Protein AF-A0A954LLF7-F1 (afdb_monomer)

Structure (mmCIF, N/CA/C/O backbone):
data_AF-A0A95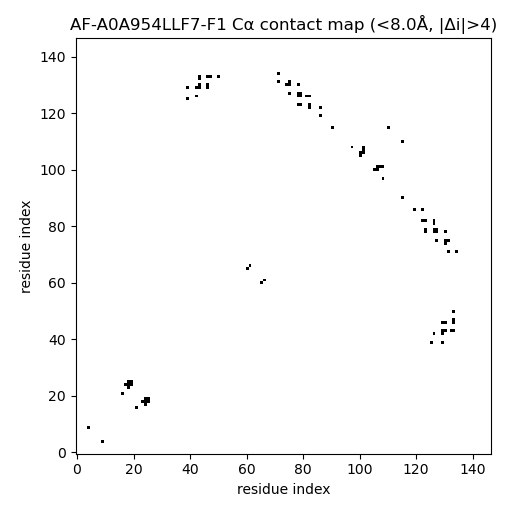4LLF7-F1
#
_entry.id   AF-A0A954LLF7-F1
#
loop_
_atom_site.group_PDB
_atom_site.id
_atom_site.type_symbol
_atom_site.label_atom_id
_atom_site.label_alt_id
_atom_site.label_comp_id
_atom_site.label_asym_id
_atom_site.label_entity_id
_atom_site.label_seq_id
_atom_site.pdbx_PDB_ins_code
_atom_site.Cartn_x
_atom_site.Cartn_y
_atom_site.Cartn_z
_atom_site.occupancy
_atom_site.B_iso_or_equiv
_atom_site.auth_seq_id
_atom_site.auth_comp_id
_atom_site.auth_asym_id
_atom_site.auth_atom_id
_atom_site.pdbx_PDB_model_num
ATOM 1 N N . ASP A 1 1 ? 19.864 -29.776 -35.757 1.00 37.03 1 ASP A N 1
ATOM 2 C CA . ASP A 1 1 ? 18.468 -29.423 -36.042 1.00 37.03 1 ASP A CA 1
ATOM 3 C C . ASP A 1 1 ? 18.382 -27.905 -36.038 1.00 37.03 1 ASP A C 1
ATOM 5 O O . ASP A 1 1 ? 18.771 -27.302 -35.044 1.00 37.03 1 ASP A O 1
ATOM 9 N N . PHE A 1 2 ? 18.082 -27.277 -37.175 1.00 41.16 2 PHE A N 1
ATOM 10 C CA . PHE A 1 2 ? 18.131 -25.815 -37.307 1.00 41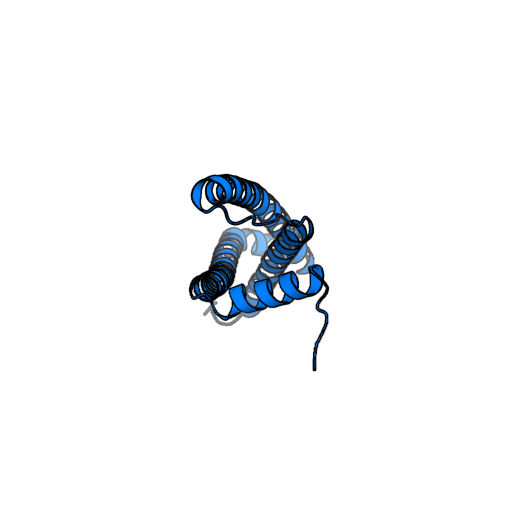.16 2 PHE A CA 1
ATOM 11 C C . PHE A 1 2 ? 16.769 -25.238 -36.922 1.00 41.16 2 PHE A C 1
ATOM 13 O O . PHE A 1 2 ? 15.892 -25.081 -37.767 1.00 41.16 2 PHE A O 1
ATOM 20 N N . GLN A 1 3 ? 16.585 -24.948 -35.633 1.00 54.28 3 GLN A N 1
ATOM 21 C CA . GLN A 1 3 ? 15.435 -24.181 -35.167 1.00 54.28 3 GLN A CA 1
ATOM 22 C C . GLN A 1 3 ? 15.576 -22.742 -35.668 1.00 54.28 3 GLN A C 1
ATOM 24 O O . GLN A 1 3 ? 16.441 -21.986 -35.228 1.00 54.28 3 GLN A O 1
ATOM 29 N N . VAL A 1 4 ? 14.742 -22.381 -36.640 1.00 50.19 4 VAL A N 1
ATOM 30 C CA . VAL A 1 4 ? 14.558 -21.001 -37.085 1.00 50.19 4 VAL A CA 1
ATOM 31 C C . VAL A 1 4 ? 13.786 -20.287 -35.982 1.00 50.19 4 VAL A C 1
ATOM 33 O O . VAL A 1 4 ? 12.562 -20.356 -35.929 1.00 50.19 4 VAL A O 1
ATOM 36 N N . TYR A 1 5 ? 14.508 -19.648 -35.066 1.00 54.06 5 TYR A N 1
ATOM 37 C CA . TYR A 1 5 ? 13.888 -18.779 -34.078 1.00 54.06 5 TYR A CA 1
ATOM 38 C C . TYR A 1 5 ? 13.422 -17.490 -34.765 1.00 54.06 5 TYR A C 1
ATOM 40 O O . TYR A 1 5 ? 14.201 -16.813 -35.442 1.00 54.06 5 TYR A O 1
ATOM 48 N N . SER A 1 6 ? 12.147 -17.140 -34.589 1.00 59.06 6 SER A N 1
ATOM 49 C CA . SER A 1 6 ? 11.657 -15.804 -34.923 1.00 59.06 6 SER A CA 1
ATOM 50 C C . SER A 1 6 ? 12.315 -14.790 -33.979 1.00 59.06 6 SER A C 1
ATOM 52 O O . SER A 1 6 ? 12.589 -15.108 -32.821 1.00 59.06 6 SER A O 1
ATOM 54 N N . ARG A 1 7 ? 12.590 -13.561 -34.443 1.00 55.59 7 ARG A N 1
ATOM 55 C CA . ARG A 1 7 ? 13.274 -12.535 -33.621 1.00 55.59 7 ARG A CA 1
ATOM 56 C C . ARG A 1 7 ? 12.557 -12.256 -32.296 1.00 55.59 7 ARG A C 1
ATOM 58 O O . ARG A 1 7 ? 13.203 -11.865 -31.333 1.00 55.59 7 ARG A O 1
ATOM 65 N N . GLU A 1 8 ? 11.249 -12.476 -32.254 1.00 56.09 8 GLU A N 1
ATOM 66 C CA . GLU A 1 8 ? 10.414 -12.283 -31.068 1.00 56.09 8 GLU A CA 1
ATOM 67 C C . GLU A 1 8 ? 10.638 -13.371 -30.003 1.00 56.09 8 GLU A C 1
ATOM 69 O O . GLU A 1 8 ? 10.679 -13.056 -28.814 1.00 56.09 8 GLU A O 1
ATOM 74 N N . ASP A 1 9 ? 10.890 -14.619 -30.414 1.00 54.69 9 ASP A N 1
ATOM 75 C CA . ASP A 1 9 ? 11.149 -15.737 -29.498 1.00 54.69 9 ASP A CA 1
ATOM 76 C C . ASP A 1 9 ? 12.553 -15.658 -28.879 1.00 54.69 9 ASP A C 1
ATOM 78 O O . ASP A 1 9 ? 12.726 -15.965 -27.701 1.00 54.69 9 ASP A O 1
ATOM 82 N N . LEU A 1 10 ? 13.550 -15.163 -29.630 1.00 56.22 10 LEU A N 1
ATOM 83 C CA . LEU A 1 10 ? 14.905 -14.938 -29.099 1.00 56.22 10 LEU A CA 1
ATOM 84 C C . LEU A 1 10 ? 14.932 -13.858 -28.019 1.00 56.22 10 LEU A C 1
ATOM 86 O O . LEU A 1 10 ? 15.594 -14.030 -27.001 1.00 56.22 10 LEU A O 1
ATOM 90 N N . VAL A 1 11 ? 14.187 -12.765 -28.208 1.00 59.19 11 VAL A N 1
ATOM 91 C CA . VAL A 1 11 ? 14.107 -11.686 -27.213 1.00 59.19 11 VAL A CA 1
ATOM 92 C C . VAL A 1 11 ? 13.400 -12.174 -25.947 1.00 59.19 11 VAL A C 1
ATOM 94 O O . VAL A 1 11 ? 13.804 -11.813 -24.841 1.00 59.19 11 VAL A O 1
ATOM 97 N N . ALA A 1 12 ? 12.374 -13.020 -26.074 1.00 57.81 12 ALA A N 1
ATOM 98 C CA . ALA A 1 12 ? 11.666 -13.585 -24.928 1.00 57.81 12 ALA A CA 1
ATOM 99 C C . ALA A 1 12 ? 12.551 -14.537 -24.103 1.00 57.81 12 ALA A C 1
ATOM 101 O O . ALA A 1 12 ? 12.567 -14.434 -22.871 1.00 57.81 12 ALA A O 1
ATOM 102 N N . ASP A 1 13 ? 13.315 -15.411 -24.763 1.00 58.03 13 ASP A N 1
ATOM 103 C CA . ASP A 1 13 ? 14.236 -16.329 -24.085 1.00 58.03 13 ASP A CA 1
ATOM 104 C C . ASP A 1 13 ? 15.469 -15.612 -23.523 1.00 58.03 13 ASP A C 1
ATOM 106 O O . ASP A 1 13 ? 15.859 -15.891 -22.388 1.00 58.03 13 ASP A O 1
ATOM 110 N N . GLU A 1 14 ? 16.024 -14.615 -24.224 1.00 54.16 14 GLU A N 1
ATOM 111 C CA . GLU A 1 14 ? 17.086 -13.767 -23.674 1.00 54.16 14 GLU A CA 1
ATOM 112 C C . GLU A 1 14 ? 16.592 -13.002 -22.450 1.00 54.16 14 GLU A C 1
ATOM 114 O O . GLU A 1 14 ? 17.242 -13.045 -21.417 1.00 54.16 14 GLU A O 1
ATOM 119 N N . THR A 1 15 ? 15.416 -12.373 -22.478 1.00 57.09 15 THR A N 1
ATOM 120 C CA . THR A 1 15 ? 14.915 -11.630 -21.305 1.00 57.09 15 THR A CA 1
ATOM 121 C C . THR A 1 15 ? 14.736 -12.552 -20.090 1.00 57.09 15 THR A C 1
ATOM 123 O O . THR A 1 15 ? 15.041 -12.174 -18.956 1.00 57.09 15 THR A O 1
ATOM 126 N N . LYS A 1 16 ? 14.290 -13.794 -20.314 1.00 55.16 16 LYS A N 1
ATOM 127 C CA . LYS A 1 16 ? 14.101 -14.803 -19.262 1.00 55.16 16 LYS A CA 1
ATOM 128 C C . LYS A 1 16 ? 15.430 -15.350 -18.733 1.00 55.16 16 LYS A C 1
ATOM 130 O O . LYS A 1 16 ? 15.532 -15.603 -17.533 1.00 55.16 16 LYS A O 1
ATOM 135 N N . LEU A 1 17 ? 16.442 -15.484 -19.590 1.00 52.66 17 LEU A N 1
ATOM 136 C CA . LEU A 1 17 ? 17.819 -15.810 -19.210 1.00 52.66 17 LEU A CA 1
ATOM 137 C C . LEU A 1 17 ? 18.490 -14.642 -18.483 1.00 52.66 17 LEU A C 1
ATOM 139 O O . LEU A 1 17 ? 19.066 -14.854 -17.430 1.00 52.66 17 LEU A O 1
ATOM 143 N N . TRP A 1 18 ? 18.335 -13.399 -18.935 1.00 52.78 18 TRP A N 1
ATOM 144 C CA . TRP A 1 18 ? 18.899 -12.216 -18.282 1.00 52.78 18 TRP A CA 1
ATOM 145 C C . TRP A 1 18 ? 18.335 -12.019 -16.869 1.00 52.78 18 TRP A C 1
ATOM 147 O O . TRP A 1 18 ? 19.105 -11.782 -15.941 1.00 52.78 18 TRP A O 1
ATOM 157 N N . VAL A 1 19 ? 17.027 -12.210 -16.658 1.00 54.78 19 VAL A N 1
ATOM 158 C CA . VAL A 1 19 ? 16.399 -12.165 -15.319 1.00 54.78 19 VAL A CA 1
ATOM 159 C C . VAL A 1 19 ? 16.868 -13.311 -14.410 1.00 54.78 19 VAL A C 1
ATOM 161 O O . VAL A 1 19 ? 16.885 -13.153 -13.189 1.00 54.78 19 VAL A O 1
ATOM 164 N N . ARG A 1 20 ? 17.249 -14.460 -14.982 1.00 50.53 20 ARG A N 1
ATOM 165 C CA . ARG A 1 20 ? 17.590 -15.683 -14.238 1.00 50.53 20 ARG A CA 1
ATOM 166 C C . ARG A 1 20 ? 19.097 -15.907 -14.055 1.00 50.53 20 ARG A C 1
ATOM 168 O O . ARG A 1 20 ? 19.475 -16.588 -13.108 1.00 50.53 20 ARG A O 1
ATOM 175 N N . GLU A 1 21 ? 19.938 -15.332 -14.913 1.00 49.19 21 GLU A N 1
ATOM 176 C CA . GLU A 1 21 ? 21.391 -15.552 -14.956 1.00 49.19 21 GLU A CA 1
ATOM 177 C C . GLU A 1 21 ? 22.226 -14.301 -14.634 1.00 49.19 21 GLU A C 1
ATOM 179 O O . GLU A 1 21 ? 23.392 -14.450 -14.267 1.00 49.19 21 GLU A O 1
ATOM 184 N N . THR A 1 22 ? 21.672 -13.076 -14.665 1.00 57.75 22 THR A N 1
ATOM 185 C CA . THR A 1 22 ? 22.411 -11.903 -14.156 1.00 57.75 22 THR A CA 1
ATOM 186 C C . THR A 1 22 ? 22.180 -11.690 -12.648 1.00 57.75 22 THR A C 1
ATOM 188 O O . THR A 1 22 ? 21.032 -11.624 -12.199 1.00 57.75 22 THR A O 1
ATOM 191 N N . PRO A 1 23 ? 23.244 -11.505 -11.834 1.00 60.84 23 PRO A N 1
ATOM 192 C CA . PRO A 1 23 ? 23.144 -11.242 -10.389 1.00 60.84 23 PRO A CA 1
ATOM 193 C C . PRO A 1 23 ? 22.229 -10.062 -10.017 1.00 60.84 23 PRO A C 1
ATOM 195 O O . PRO A 1 23 ? 21.643 -10.035 -8.936 1.00 60.84 23 PRO A O 1
ATOM 198 N N . ILE A 1 24 ? 22.077 -9.101 -10.932 1.00 67.00 24 ILE A N 1
ATOM 199 C CA . ILE A 1 24 ? 21.239 -7.908 -10.771 1.00 67.00 24 ILE A CA 1
ATOM 200 C C . ILE A 1 24 ? 19.750 -8.270 -10.648 1.00 67.00 24 ILE A C 1
ATOM 202 O O . ILE A 1 24 ? 19.058 -7.696 -9.806 1.00 67.00 24 ILE A O 1
ATOM 206 N N . GLY A 1 25 ? 19.259 -9.252 -11.415 1.00 66.56 25 GLY A N 1
ATOM 207 C CA . GLY A 1 25 ? 17.854 -9.675 -11.375 1.00 66.56 25 GLY A CA 1
ATOM 208 C C . GLY A 1 25 ? 17.451 -10.277 -10.026 1.00 66.56 25 GLY A C 1
ATOM 209 O O . GLY A 1 25 ? 16.406 -9.930 -9.473 1.00 66.56 25 GLY A O 1
ATOM 210 N N . ILE A 1 26 ? 18.315 -11.114 -9.446 1.00 74.25 26 ILE A N 1
ATOM 211 C CA . ILE A 1 26 ? 18.075 -11.773 -8.152 1.00 74.25 26 ILE A CA 1
ATOM 212 C C . ILE A 1 26 ? 18.074 -10.753 -7.003 1.00 74.25 26 ILE A C 1
ATOM 214 O O . ILE A 1 26 ? 17.207 -10.801 -6.125 1.00 74.25 26 ILE A O 1
ATOM 218 N N . ILE A 1 27 ? 19.009 -9.796 -7.008 1.00 81.50 27 ILE A N 1
ATOM 219 C CA . ILE A 1 27 ? 19.072 -8.736 -5.987 1.00 81.50 27 ILE A CA 1
ATOM 220 C C . ILE A 1 27 ? 17.820 -7.855 -6.059 1.00 81.50 27 ILE A C 1
ATOM 222 O O . ILE A 1 27 ? 17.216 -7.558 -5.030 1.00 81.50 27 ILE A O 1
ATOM 226 N N . PHE A 1 28 ? 17.377 -7.489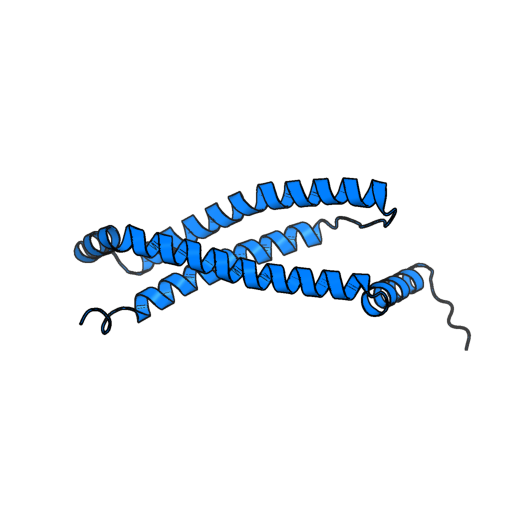 -7.263 1.00 76.62 28 PHE A N 1
ATOM 227 C CA . PHE A 1 28 ? 16.172 -6.680 -7.426 1.00 76.62 28 PHE A CA 1
ATOM 228 C C . PHE A 1 28 ? 14.911 -7.429 -6.968 1.00 76.62 28 PHE A C 1
ATOM 230 O O . PHE A 1 28 ? 14.126 -6.891 -6.190 1.00 76.62 28 PHE A O 1
ATOM 237 N N . GLN A 1 29 ? 14.736 -8.694 -7.369 1.00 77.50 29 GLN A N 1
ATOM 238 C CA . GLN A 1 29 ? 13.583 -9.504 -6.954 1.00 77.50 29 GLN A CA 1
ATOM 239 C C . GLN A 1 29 ? 13.539 -9.744 -5.439 1.00 77.50 29 GLN A C 1
ATOM 241 O O . GLN A 1 29 ? 12.481 -9.613 -4.824 1.00 77.50 29 GLN A O 1
ATOM 246 N N . SER A 1 30 ? 14.679 -10.057 -4.820 1.00 84.44 30 SER A N 1
ATOM 247 C CA . SER A 1 30 ? 14.760 -10.224 -3.363 1.00 84.44 30 SER A CA 1
ATOM 248 C C . SER A 1 30 ? 14.531 -8.907 -2.612 1.00 84.44 30 SER A C 1
ATOM 250 O O . SER A 1 30 ? 13.847 -8.904 -1.589 1.00 84.44 30 SER A O 1
ATOM 252 N N . GLY A 1 31 ? 15.006 -7.777 -3.148 1.00 87.50 31 GLY A N 1
ATOM 253 C CA . GLY A 1 31 ? 14.722 -6.440 -2.625 1.00 87.50 31 GLY A CA 1
ATOM 254 C C . GLY A 1 31 ? 13.233 -6.088 -2.671 1.00 87.50 31 GLY A C 1
ATOM 255 O O . GLY A 1 31 ? 12.685 -5.617 -1.676 1.00 87.50 31 GLY A O 1
ATOM 256 N N . VAL A 1 32 ? 12.550 -6.381 -3.783 1.00 83.06 32 VAL A N 1
ATOM 257 C CA . VAL A 1 32 ? 11.092 -6.196 -3.911 1.00 83.06 32 VAL A CA 1
ATOM 258 C C . VAL A 1 32 ? 10.335 -7.066 -2.906 1.00 83.06 32 VAL A C 1
ATOM 260 O O . VAL A 1 32 ? 9.399 -6.587 -2.263 1.00 83.06 32 VAL A O 1
ATOM 263 N N . LEU A 1 33 ? 10.751 -8.323 -2.721 1.00 86.12 33 LEU A N 1
ATOM 264 C CA . LEU A 1 33 ? 10.149 -9.222 -1.735 1.00 86.12 33 LEU A CA 1
ATOM 265 C C . LEU A 1 33 ? 10.305 -8.674 -0.309 1.00 86.12 33 LEU A C 1
ATOM 267 O O . LEU A 1 33 ? 9.328 -8.607 0.436 1.00 86.12 33 LEU A O 1
ATOM 271 N N . LEU A 1 34 ? 11.514 -8.239 0.056 1.00 89.69 34 LEU A N 1
ATOM 272 C CA . LEU A 1 34 ? 11.793 -7.644 1.362 1.00 89.69 34 LEU A CA 1
ATOM 273 C C . LEU A 1 34 ? 10.954 -6.377 1.584 1.00 89.69 34 LEU A C 1
ATOM 275 O O . LEU A 1 34 ? 10.329 -6.233 2.633 1.00 89.69 34 LEU A O 1
ATOM 279 N N . ALA A 1 35 ? 10.885 -5.493 0.585 1.00 86.38 35 ALA A N 1
ATOM 280 C CA . ALA A 1 35 ? 10.074 -4.281 0.639 1.00 86.38 35 ALA A CA 1
ATOM 281 C C . ALA A 1 35 ? 8.579 -4.592 0.824 1.00 86.38 35 ALA A C 1
ATOM 283 O O . ALA A 1 35 ? 7.915 -3.918 1.610 1.00 86.38 35 ALA A O 1
ATOM 284 N N . CYS A 1 36 ? 8.058 -5.641 0.176 1.00 84.44 36 CYS A N 1
ATOM 285 C CA . CYS A 1 36 ? 6.678 -6.088 0.382 1.00 84.44 36 CYS A CA 1
ATOM 286 C C . CYS A 1 36 ? 6.432 -6.549 1.824 1.00 84.44 36 CYS A C 1
ATOM 288 O O . CYS A 1 36 ? 5.449 -6.140 2.439 1.00 84.44 36 CYS A O 1
ATOM 290 N N . VAL A 1 37 ? 7.323 -7.374 2.384 1.00 86.00 37 VAL A N 1
ATOM 291 C CA . VAL A 1 37 ? 7.180 -7.890 3.757 1.00 86.00 37 VAL A CA 1
ATOM 292 C C . VAL A 1 37 ? 7.271 -6.760 4.780 1.00 86.00 37 VAL A C 1
ATOM 294 O O . VAL A 1 37 ? 6.412 -6.644 5.653 1.00 86.00 37 VAL A O 1
ATOM 297 N N . VAL A 1 38 ? 8.280 -5.896 4.664 1.00 88.56 38 VAL A N 1
ATOM 298 C CA . VAL A 1 38 ? 8.466 -4.760 5.577 1.00 88.56 38 VAL A CA 1
ATOM 299 C C . VAL A 1 38 ? 7.305 -3.772 5.454 1.00 88.56 38 VAL A C 1
ATOM 301 O O . VAL A 1 38 ? 6.782 -3.320 6.471 1.00 88.56 38 VAL A O 1
ATOM 304 N N . GLY A 1 39 ? 6.844 -3.489 4.233 1.00 84.56 39 GLY A N 1
ATOM 305 C CA . GLY A 1 39 ? 5.678 -2.642 3.990 1.00 84.56 39 GLY A CA 1
ATOM 306 C C . GLY A 1 39 ? 4.415 -3.182 4.660 1.00 84.56 39 GLY A C 1
ATOM 307 O O . GLY A 1 39 ? 3.719 -2.432 5.342 1.00 84.56 39 GLY A O 1
ATOM 308 N N . LEU A 1 40 ? 4.160 -4.490 4.552 1.00 80.06 40 LEU A N 1
ATOM 309 C CA . LEU A 1 40 ? 3.038 -5.144 5.230 1.00 80.06 40 LEU A CA 1
ATOM 310 C C . LEU A 1 40 ? 3.105 -4.961 6.754 1.00 80.06 40 LEU A C 1
ATOM 312 O O . LEU A 1 40 ? 2.101 -4.619 7.377 1.00 80.06 40 LEU A O 1
ATOM 316 N N . VAL A 1 41 ? 4.286 -5.146 7.352 1.00 83.19 41 VAL A N 1
ATOM 317 C CA . VAL A 1 41 ? 4.492 -4.977 8.800 1.00 83.19 41 VAL A CA 1
ATOM 318 C C . VAL A 1 41 ? 4.259 -3.528 9.235 1.00 83.19 41 VAL A C 1
ATOM 320 O O . VAL A 1 41 ? 3.603 -3.304 10.251 1.00 83.19 41 VAL A O 1
ATOM 323 N N . ILE A 1 42 ? 4.743 -2.542 8.474 1.00 85.12 42 ILE A N 1
ATOM 324 C CA . ILE A 1 42 ? 4.560 -1.117 8.795 1.00 85.12 42 ILE A CA 1
ATOM 325 C C . ILE A 1 42 ? 3.081 -0.732 8.729 1.00 85.12 42 ILE A C 1
ATOM 327 O O . ILE A 1 42 ? 2.572 -0.122 9.667 1.00 85.12 42 ILE A O 1
ATOM 331 N N . VAL A 1 43 ? 2.368 -1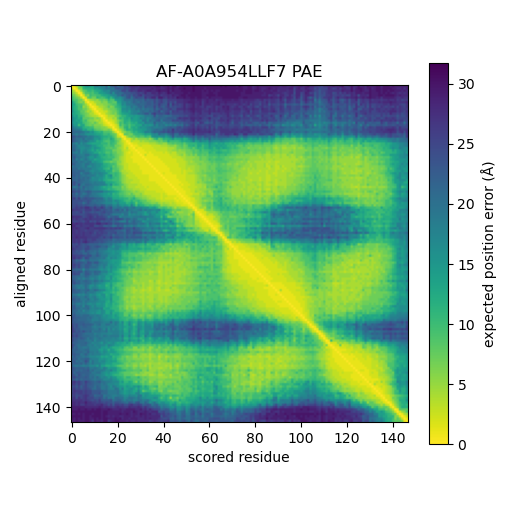.113 7.664 1.00 80.12 43 VAL A N 1
ATOM 332 C CA . VAL A 1 43 ? 0.930 -0.814 7.527 1.00 80.12 43 VAL A CA 1
ATOM 333 C C . VAL A 1 43 ? 0.140 -1.440 8.676 1.00 80.12 43 VAL A C 1
ATOM 335 O O . VAL A 1 43 ? -0.748 -0.803 9.242 1.00 80.12 43 VAL A O 1
ATOM 338 N N . TYR A 1 44 ? 0.500 -2.662 9.065 1.00 78.94 44 TYR A N 1
ATOM 339 C CA . TYR A 1 44 ? -0.092 -3.334 10.213 1.00 78.94 44 TYR A CA 1
ATOM 340 C C . TYR A 1 44 ? 0.158 -2.593 11.528 1.00 78.94 44 TYR A C 1
ATOM 342 O O . TYR A 1 44 ? -0.776 -2.402 12.306 1.00 78.94 44 TYR A O 1
ATOM 350 N N . GLN A 1 45 ? 1.386 -2.138 11.774 1.00 79.44 45 GLN A N 1
ATOM 351 C CA . GLN A 1 45 ? 1.720 -1.381 12.980 1.00 79.44 45 GLN A CA 1
ATOM 352 C C . GLN A 1 45 ? 0.987 -0.041 13.042 1.00 79.44 45 GLN A C 1
ATOM 354 O O . GLN A 1 45 ? 0.397 0.274 14.074 1.00 79.44 45 GLN A O 1
ATOM 359 N N . VAL A 1 46 ? 0.983 0.718 11.941 1.00 82.44 46 VAL A N 1
ATOM 360 C CA . VAL A 1 46 ? 0.298 2.015 11.850 1.00 82.44 46 VAL A CA 1
ATOM 361 C C . VAL A 1 46 ? -1.185 1.842 12.145 1.00 82.44 46 VAL A C 1
ATOM 363 O O . VAL A 1 46 ? -1.717 2.526 13.014 1.00 82.44 46 VAL A O 1
ATOM 366 N N . LEU A 1 47 ? -1.838 0.880 11.491 1.00 77.31 47 LEU A N 1
ATOM 367 C CA . LEU A 1 47 ? -3.263 0.667 11.689 1.00 77.31 47 LEU A CA 1
ATOM 368 C C . LEU A 1 47 ? -3.582 0.121 13.084 1.00 77.31 47 LEU A C 1
ATOM 370 O O . LEU A 1 47 ? -4.527 0.571 13.722 1.00 77.31 47 LEU A O 1
ATOM 374 N N . SER A 1 48 ? -2.790 -0.826 13.592 1.00 72.94 48 SER A N 1
ATOM 375 C CA . SER A 1 48 ? -2.977 -1.340 14.951 1.00 72.94 48 SER A CA 1
ATOM 376 C C . SER A 1 48 ? -2.830 -0.230 15.993 1.00 72.94 48 SER A C 1
ATOM 378 O O . SER A 1 48 ? -3.566 -0.229 16.978 1.00 72.94 48 SER A O 1
ATOM 380 N N . SER A 1 49 ? -1.900 0.705 15.785 1.00 75.56 49 SER A N 1
ATOM 381 C CA . SER A 1 49 ? -1.720 1.866 16.655 1.00 75.56 49 SER A CA 1
ATOM 382 C C . SER A 1 49 ? -2.878 2.860 16.531 1.00 75.56 49 SER A C 1
ATOM 384 O O . SER A 1 49 ? -3.321 3.393 17.546 1.00 75.56 49 SER A O 1
ATOM 386 N N . ASP A 1 50 ? -3.388 3.091 15.319 1.00 74.12 50 ASP A N 1
ATOM 387 C CA . ASP A 1 50 ? -4.526 3.982 15.058 1.00 74.12 50 ASP A CA 1
ATOM 388 C C . ASP A 1 50 ? -5.796 3.484 15.761 1.00 74.12 50 ASP A C 1
ATOM 390 O O . ASP A 1 50 ? -6.430 4.210 16.533 1.00 74.12 50 ASP A O 1
ATOM 394 N N . VAL A 1 51 ? -6.106 2.192 15.606 1.00 68.44 51 VAL A N 1
ATOM 395 C CA . VAL A 1 51 ? -7.283 1.593 16.243 1.00 68.44 51 VAL A CA 1
ATOM 396 C C . VAL A 1 51 ? -7.135 1.551 17.768 1.00 68.44 51 VAL A C 1
ATOM 398 O O . VAL A 1 51 ? -8.106 1.812 18.478 1.00 68.44 51 VAL A O 1
ATOM 401 N N . ALA A 1 52 ? -5.932 1.288 18.293 1.00 68.62 52 ALA A N 1
ATOM 402 C CA . ALA A 1 52 ? -5.673 1.334 19.734 1.00 68.62 52 ALA A CA 1
ATOM 403 C C . ALA A 1 52 ? -5.844 2.749 20.320 1.00 68.62 52 ALA A C 1
ATOM 405 O O . ALA A 1 52 ? -6.356 2.895 21.430 1.00 68.62 52 ALA A O 1
ATOM 406 N N . ALA A 1 53 ? -5.478 3.797 19.576 1.00 68.00 53 ALA A N 1
ATOM 407 C CA . ALA A 1 53 ? -5.659 5.182 20.007 1.00 68.00 53 ALA A CA 1
ATOM 408 C C . ALA A 1 53 ? -7.143 5.584 20.089 1.00 68.00 53 ALA A C 1
ATOM 410 O O . ALA A 1 53 ? -7.528 6.337 20.981 1.00 68.00 53 ALA A O 1
ATOM 411 N N . HIS A 1 54 ? -7.984 5.046 19.201 1.00 67.06 54 HIS A N 1
ATOM 412 C CA . HIS A 1 54 ? -9.413 5.383 19.119 1.00 67.06 54 HIS A CA 1
ATOM 413 C C . HIS A 1 54 ? -10.313 4.376 19.862 1.00 67.06 54 HIS A C 1
ATOM 415 O O . HIS A 1 54 ? -11.533 4.526 19.920 1.00 67.06 54 HIS A O 1
ATOM 421 N N . LEU A 1 55 ? -9.717 3.375 20.522 1.00 64.75 55 LEU A N 1
ATOM 422 C CA . LEU A 1 55 ? -10.404 2.309 21.264 1.00 64.75 55 LEU A CA 1
ATOM 423 C C . LEU A 1 55 ? -11.350 2.835 22.353 1.00 64.75 55 LEU A C 1
ATOM 425 O O . LEU A 1 55 ? -12.388 2.233 22.622 1.00 64.75 55 LEU A O 1
ATOM 429 N N . ARG A 1 56 ? -11.038 3.996 22.940 1.00 61.03 56 ARG A N 1
ATOM 430 C CA . ARG A 1 56 ? -11.852 4.631 23.987 1.00 61.03 56 ARG A CA 1
ATOM 431 C C . ARG A 1 56 ? -13.155 5.238 23.443 1.00 61.03 56 ARG A C 1
ATOM 433 O O . ARG A 1 56 ? -14.176 5.172 24.120 1.00 61.03 56 ARG A O 1
ATOM 440 N N . GLU A 1 57 ? -13.141 5.755 22.215 1.00 65.00 57 GLU A N 1
ATOM 441 C CA . GLU A 1 57 ? -14.344 6.211 21.499 1.00 65.00 57 GLU A CA 1
ATOM 442 C C . GLU A 1 57 ? -15.136 5.026 20.927 1.00 65.00 57 GLU A C 1
ATOM 444 O O . GLU A 1 57 ? -16.367 5.030 20.883 1.00 65.00 57 GLU A O 1
ATOM 449 N N . TYR A 1 58 ? -14.441 3.947 20.563 1.00 62.53 58 TYR A N 1
ATOM 450 C CA . TYR A 1 58 ? -15.081 2.702 20.150 1.00 62.53 58 TYR A CA 1
ATOM 451 C C . TYR A 1 58 ? -15.818 2.010 21.302 1.00 62.53 58 TYR A C 1
ATOM 453 O O . TYR A 1 58 ? -16.909 1.476 21.094 1.00 62.53 58 TYR A O 1
ATOM 461 N N . ALA A 1 59 ? -15.285 2.069 22.525 1.00 59.09 59 ALA A N 1
ATOM 462 C CA . ALA A 1 59 ? -15.949 1.552 23.717 1.00 59.09 59 ALA A CA 1
ATOM 463 C C . ALA A 1 59 ? -17.255 2.306 24.033 1.00 59.09 59 ALA A C 1
ATOM 465 O O . ALA A 1 59 ? -18.263 1.676 24.360 1.00 59.09 59 ALA A O 1
ATOM 466 N N . THR A 1 60 ? -17.285 3.634 23.873 1.00 67.44 60 THR A N 1
ATOM 467 C CA . THR A 1 60 ? -18.497 4.439 24.103 1.00 67.44 60 THR A CA 1
ATOM 468 C C . THR A 1 60 ? -19.543 4.246 23.003 1.00 67.44 60 THR A C 1
ATOM 470 O O . THR A 1 60 ? -20.726 4.100 23.308 1.00 67.44 60 THR A O 1
ATOM 473 N N . LEU A 1 61 ? -19.137 4.148 21.733 1.00 61.59 61 LEU A N 1
ATOM 474 C CA . LEU A 1 61 ? -20.041 3.836 20.614 1.00 61.59 61 LEU A CA 1
ATOM 475 C C . LEU A 1 61 ? -20.626 2.418 20.701 1.00 61.59 61 LEU A C 1
ATOM 477 O O . LEU A 1 61 ? -21.810 2.216 20.421 1.00 61.59 61 LEU A O 1
ATOM 481 N N . LYS A 1 62 ? -19.835 1.437 21.146 1.00 60.91 62 LYS A N 1
ATOM 482 C CA . LYS A 1 62 ? -20.305 0.065 21.390 1.00 60.91 62 LYS A CA 1
ATOM 483 C C . LYS A 1 62 ? -21.281 0.005 22.569 1.00 60.91 62 LYS A C 1
ATOM 485 O O . LYS A 1 62 ? -22.281 -0.701 22.480 1.00 60.91 62 LYS A O 1
ATOM 490 N N . ALA A 1 63 ? -21.055 0.797 23.621 1.00 63.00 63 ALA A N 1
ATOM 491 C CA . ALA A 1 63 ? -21.996 0.948 24.735 1.00 63.00 63 ALA A CA 1
ATOM 492 C C . ALA A 1 63 ? -23.329 1.604 24.316 1.00 63.00 63 ALA A C 1
ATOM 494 O O . ALA A 1 63 ? -24.359 1.331 24.926 1.00 63.00 63 ALA A O 1
ATOM 495 N N . MET A 1 64 ? -23.334 2.402 23.240 1.00 62.88 64 MET A N 1
ATOM 496 C CA . MET A 1 64 ? -24.546 2.954 22.614 1.00 62.88 64 MET A CA 1
ATOM 497 C C . MET A 1 64 ? -25.265 1.981 21.655 1.00 62.88 64 MET A C 1
ATOM 499 O O . MET A 1 64 ? -26.309 2.332 21.110 1.00 62.88 64 MET A O 1
ATOM 503 N N . GLY A 1 65 ? -24.756 0.757 21.455 1.00 59.66 65 GLY A N 1
ATOM 504 C CA . GLY A 1 65 ? -25.437 -0.298 20.690 1.00 59.66 65 GLY A CA 1
ATOM 505 C C . GLY A 1 65 ? -25.032 -0.428 19.217 1.00 59.66 65 GLY A C 1
ATOM 506 O O . GLY A 1 65 ? -25.699 -1.141 18.466 1.00 59.66 65 GLY A O 1
ATOM 507 N N . TYR A 1 66 ? -23.947 0.218 18.775 1.00 57.78 66 TYR A N 1
ATOM 508 C CA . TYR A 1 66 ? -23.464 0.067 17.398 1.00 57.78 66 TYR A CA 1
ATOM 509 C C . TYR A 1 66 ? -22.838 -1.314 17.133 1.00 57.78 66 TYR A C 1
ATOM 511 O O . TYR A 1 66 ? -22.101 -1.867 17.950 1.00 57.78 66 TYR A O 1
ATOM 519 N N . SER A 1 67 ? -23.130 -1.876 15.953 1.00 62.47 67 SER A N 1
ATOM 520 C CA . SER A 1 67 ? -22.683 -3.218 15.562 1.00 62.47 67 SER A CA 1
ATOM 521 C C . SER A 1 67 ? -21.194 -3.269 15.188 1.00 62.47 67 SER A C 1
ATOM 523 O O . SER A 1 67 ? -20.642 -2.332 14.611 1.00 62.47 67 SER A O 1
ATOM 525 N N . ASN A 1 68 ? -20.555 -4.422 15.423 1.00 63.22 68 ASN A N 1
ATOM 526 C CA . ASN A 1 68 ? -19.157 -4.687 15.042 1.00 63.22 68 ASN A CA 1
ATOM 527 C C . ASN A 1 68 ? -18.862 -4.478 13.534 1.00 63.22 68 ASN A C 1
ATOM 529 O O . ASN A 1 68 ? -17.702 -4.336 13.157 1.00 63.22 68 ASN A O 1
ATOM 533 N N . GLY A 1 69 ? -19.887 -4.486 12.669 1.00 64.94 69 GLY A N 1
ATOM 534 C CA . GLY A 1 69 ? -19.739 -4.273 11.225 1.00 64.94 69 GLY A CA 1
ATOM 535 C C . GLY A 1 69 ? -19.494 -2.812 10.838 1.00 64.94 69 GLY A C 1
ATOM 536 O O . GLY A 1 69 ? -18.760 -2.552 9.887 1.00 64.94 69 GLY A O 1
ATOM 537 N N . PHE A 1 70 ? -20.030 -1.859 11.608 1.00 67.81 70 PHE A N 1
ATOM 538 C CA . PHE A 1 70 ? -19.823 -0.427 11.369 1.00 67.81 70 PHE A CA 1
ATOM 539 C C . PHE A 1 70 ? -18.350 -0.032 11.558 1.00 67.81 70 PHE A C 1
ATOM 541 O O . PHE A 1 70 ? -17.786 0.703 10.751 1.00 67.81 70 PHE A O 1
ATOM 548 N N . LEU A 1 71 ? -17.697 -0.630 12.560 1.00 66.31 71 LEU A N 1
ATOM 549 C CA . LEU A 1 71 ? -16.259 -0.493 12.800 1.00 66.31 71 LEU A CA 1
ATOM 550 C C . LEU A 1 71 ? -15.426 -0.984 11.613 1.00 66.31 71 LEU A C 1
ATOM 552 O O . LEU A 1 71 ? -14.497 -0.316 11.165 1.00 66.31 71 LEU A O 1
ATOM 556 N N . GLY A 1 72 ? -15.801 -2.156 11.093 1.00 69.44 72 GLY A N 1
ATOM 557 C CA . GLY A 1 72 ? -15.176 -2.745 9.915 1.00 69.44 72 GLY A CA 1
ATOM 558 C C . GLY A 1 72 ? -15.244 -1.816 8.712 1.00 69.44 72 GLY A C 1
ATOM 559 O O . GLY A 1 72 ? -14.250 -1.632 8.017 1.00 69.44 72 GLY A O 1
ATOM 560 N N . GLN A 1 73 ? -16.394 -1.179 8.502 1.00 72.25 73 GLN A N 1
ATOM 561 C CA . GLN A 1 73 ? -16.603 -0.269 7.383 1.00 72.25 73 GLN A CA 1
ATOM 562 C C . GLN A 1 73 ? -15.758 1.010 7.490 1.00 72.25 73 GLN A C 1
ATOM 564 O O . GLN A 1 73 ? -15.189 1.438 6.485 1.00 72.25 73 GLN A O 1
ATOM 569 N N . ILE A 1 74 ? -15.618 1.588 8.688 1.00 76.69 74 ILE A N 1
ATOM 570 C CA . ILE A 1 74 ? -14.760 2.765 8.913 1.00 76.69 74 ILE A CA 1
ATOM 571 C C . ILE A 1 74 ? -13.301 2.428 8.599 1.00 76.69 74 ILE A C 1
ATOM 573 O O . ILE A 1 74 ? -12.661 3.133 7.820 1.00 76.69 74 ILE A O 1
ATOM 577 N N . ILE A 1 75 ? -12.797 1.310 9.114 1.00 75.19 75 ILE A N 1
ATOM 578 C CA . ILE A 1 75 ? -11.398 0.910 8.917 1.00 75.19 75 ILE A CA 1
ATOM 579 C C . ILE A 1 75 ? -11.116 0.565 7.457 1.00 75.19 75 ILE A C 1
ATOM 581 O O . ILE A 1 75 ? -10.082 0.956 6.923 1.00 75.19 75 ILE A O 1
ATOM 585 N N . VAL A 1 76 ? -12.044 -0.109 6.771 1.00 77.69 76 VAL A N 1
ATOM 586 C CA . VAL A 1 76 ? -11.921 -0.349 5.326 1.00 77.69 76 VAL A CA 1
ATOM 587 C C . VAL A 1 76 ? -11.873 0.978 4.567 1.00 77.69 76 VAL A C 1
ATOM 589 O O . VAL A 1 76 ? -11.048 1.127 3.669 1.00 77.69 76 VAL A O 1
ATOM 592 N N . SER A 1 77 ? -12.683 1.970 4.948 1.00 82.31 77 SER A N 1
ATOM 593 C CA . SER A 1 77 ? -12.636 3.294 4.317 1.00 82.31 77 SER A CA 1
ATOM 594 C C . SER A 1 77 ? -11.303 4.016 4.559 1.00 82.31 77 SER A C 1
ATOM 596 O O . SER A 1 77 ? -10.714 4.528 3.606 1.00 82.31 77 SER A O 1
ATOM 598 N N . GLN A 1 78 ? -10.766 3.978 5.785 1.00 82.06 78 GLN A N 1
ATOM 599 C CA . GLN A 1 78 ? -9.447 4.532 6.107 1.00 82.06 78 GLN A CA 1
ATOM 600 C C . GLN A 1 78 ? -8.339 3.819 5.325 1.00 82.06 78 GLN A C 1
ATOM 602 O O . GLN A 1 78 ? -7.477 4.479 4.752 1.00 82.06 78 GLN A O 1
ATOM 607 N N . ALA A 1 79 ? -8.385 2.487 5.239 1.00 81.31 79 ALA A N 1
ATOM 608 C CA . ALA A 1 79 ? -7.412 1.687 4.501 1.00 81.31 79 ALA A CA 1
ATOM 609 C C . ALA A 1 79 ? -7.411 2.017 2.999 1.00 81.31 79 ALA A C 1
ATOM 611 O O . ALA A 1 79 ? -6.345 2.114 2.392 1.00 81.31 79 ALA A O 1
ATOM 612 N N . VAL A 1 80 ? -8.587 2.234 2.399 1.00 82.00 80 VAL A N 1
ATOM 613 C CA . VAL A 1 80 ? -8.705 2.661 0.996 1.00 82.00 80 VAL A CA 1
ATOM 614 C C . VAL A 1 80 ? -8.105 4.052 0.800 1.00 82.00 80 VAL A C 1
ATOM 616 O O . VAL A 1 80 ? -7.313 4.244 -0.121 1.00 82.00 80 VAL A O 1
ATOM 619 N N . ILE A 1 81 ? -8.423 5.008 1.677 1.00 85.81 81 ILE A N 1
ATOM 620 C CA . ILE A 1 81 ? -7.866 6.366 1.604 1.00 85.81 81 ILE A CA 1
ATOM 621 C C . ILE A 1 81 ? -6.340 6.321 1.737 1.00 85.81 81 ILE A C 1
ATOM 623 O O . ILE A 1 81 ? -5.637 6.907 0.916 1.00 85.81 81 ILE A O 1
ATOM 627 N N . LEU A 1 82 ? -5.820 5.580 2.718 1.00 84.31 82 LEU A N 1
ATOM 628 C CA . LEU A 1 82 ? -4.385 5.438 2.956 1.00 84.31 82 LEU A CA 1
ATOM 629 C C . LEU A 1 82 ? -3.673 4.800 1.754 1.00 84.31 82 LEU A C 1
ATOM 631 O O . LEU A 1 82 ? -2.604 5.259 1.357 1.00 84.31 82 LEU A O 1
ATOM 635 N N . SER A 1 83 ? -4.289 3.788 1.137 1.00 83.88 83 SER A N 1
ATOM 636 C CA . SER A 1 83 ? -3.766 3.133 -0.064 1.00 83.88 83 SER A CA 1
ATOM 637 C C . SER A 1 83 ? -3.673 4.098 -1.245 1.00 83.88 83 SER A C 1
ATOM 639 O O . SER A 1 83 ? -2.626 4.186 -1.883 1.00 83.88 83 SER A O 1
ATOM 641 N N . VAL A 1 84 ? -4.727 4.878 -1.504 1.00 85.94 84 VAL A N 1
ATOM 642 C CA . VAL A 1 84 ? -4.741 5.863 -2.596 1.00 85.94 84 VAL A CA 1
ATOM 643 C C . VAL A 1 84 ? -3.706 6.959 -2.350 1.00 85.94 84 VAL A C 1
ATOM 645 O O . VAL A 1 84 ? -2.922 7.279 -3.244 1.00 85.94 84 VAL A O 1
ATOM 648 N N . VAL A 1 85 ? -3.656 7.503 -1.132 1.00 88.19 85 VAL A N 1
ATOM 649 C CA . VAL A 1 85 ? -2.714 8.569 -0.767 1.00 88.19 85 VAL A CA 1
ATOM 650 C C . VAL A 1 85 ? -1.269 8.081 -0.804 1.00 88.19 85 VAL A C 1
ATOM 652 O O . VAL A 1 85 ? -0.410 8.837 -1.234 1.00 88.19 85 VAL A O 1
ATOM 655 N N . GLY A 1 86 ? -0.982 6.839 -0.407 1.00 85.56 86 GLY A N 1
ATOM 656 C CA . GLY A 1 86 ? 0.362 6.257 -0.494 1.00 85.56 86 GLY A CA 1
ATOM 657 C C . GLY A 1 86 ? 0.775 5.888 -1.922 1.00 85.56 86 GLY A C 1
ATOM 658 O O . GLY A 1 86 ? 1.948 5.999 -2.283 1.00 85.56 86 GLY A O 1
ATOM 659 N N . TYR A 1 87 ? -0.184 5.502 -2.764 1.00 86.62 87 TYR A N 1
ATOM 660 C CA . TYR A 1 87 ? 0.072 5.114 -4.148 1.00 86.62 87 TYR A CA 1
ATOM 661 C C . TYR A 1 87 ? 0.506 6.293 -5.030 1.00 86.62 87 TYR A C 1
ATOM 663 O O . TYR A 1 87 ? 1.427 6.148 -5.829 1.00 86.62 87 TYR A O 1
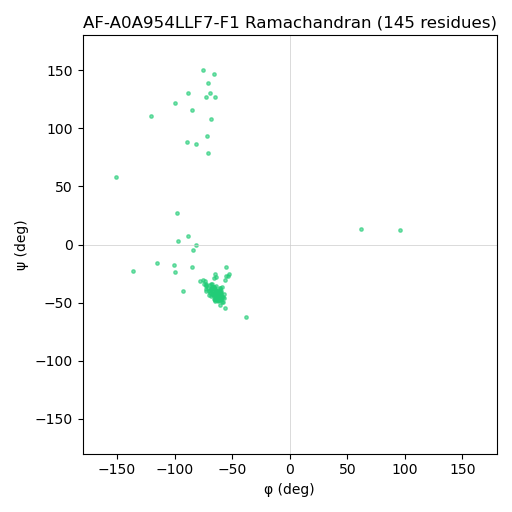ATOM 671 N N . VAL A 1 88 ? -0.103 7.473 -4.870 1.00 89.06 88 VAL A N 1
ATOM 672 C CA . VAL A 1 88 ? 0.223 8.675 -5.665 1.00 89.06 88 VAL A CA 1
ATOM 673 C C . VAL A 1 88 ? 1.710 9.083 -5.589 1.00 89.06 88 VAL A C 1
ATOM 675 O O . VAL A 1 88 ? 2.343 9.183 -6.644 1.00 89.06 88 VAL A O 1
ATOM 678 N N . PRO A 1 89 ? 2.317 9.301 -4.404 1.00 90.00 89 PRO A N 1
ATOM 679 C CA . PRO A 1 89 ? 3.735 9.630 -4.298 1.00 90.00 89 PRO A CA 1
ATOM 680 C C . PRO A 1 89 ? 4.624 8.446 -4.693 1.00 90.00 89 PRO A C 1
ATOM 682 O O . PRO A 1 89 ? 5.668 8.661 -5.303 1.00 90.00 89 PRO A O 1
ATOM 685 N N . GLY A 1 90 ? 4.205 7.203 -4.420 1.00 87.56 90 GLY A N 1
ATOM 686 C CA . GLY A 1 90 ? 4.932 6.007 -4.856 1.00 87.56 90 GLY A CA 1
ATOM 687 C C . GLY A 1 90 ? 5.055 5.919 -6.379 1.00 87.56 90 GLY A C 1
ATOM 688 O O . GLY A 1 90 ? 6.144 5.680 -6.900 1.00 87.56 90 GLY A O 1
ATOM 689 N N . LEU A 1 91 ? 3.964 6.194 -7.100 1.00 86.56 91 LEU A N 1
ATOM 690 C CA . LEU A 1 91 ? 3.939 6.241 -8.561 1.00 86.56 91 LEU A CA 1
ATOM 691 C C . LEU A 1 91 ? 4.835 7.361 -9.105 1.00 86.56 91 LEU A C 1
ATOM 693 O O . LEU A 1 91 ? 5.582 7.141 -10.056 1.00 86.56 91 LEU A O 1
ATOM 697 N N . LEU A 1 92 ? 4.787 8.547 -8.490 1.00 89.00 92 LEU A N 1
ATOM 698 C CA . LEU A 1 92 ? 5.645 9.676 -8.856 1.00 89.00 92 LEU A CA 1
ATOM 699 C C . LEU A 1 92 ? 7.131 9.335 -8.706 1.00 89.00 92 LEU A C 1
ATOM 701 O O . LEU A 1 92 ? 7.908 9.564 -9.631 1.00 89.00 92 LEU A O 1
ATOM 705 N N . ILE A 1 93 ? 7.522 8.750 -7.571 1.00 88.31 93 ILE A N 1
ATOM 706 C CA . ILE A 1 93 ? 8.908 8.339 -7.320 1.00 88.31 93 ILE A CA 1
ATOM 707 C C . ILE A 1 93 ? 9.337 7.274 -8.330 1.00 88.31 93 ILE A C 1
ATOM 709 O O . ILE A 1 93 ? 10.423 7.385 -8.894 1.00 88.31 93 ILE A O 1
ATOM 713 N N . ALA A 1 94 ? 8.487 6.282 -8.607 1.00 84.38 94 ALA A N 1
ATOM 714 C CA . ALA A 1 94 ? 8.777 5.249 -9.598 1.00 84.38 94 ALA A CA 1
ATOM 715 C C . ALA A 1 94 ? 9.000 5.841 -10.999 1.00 84.38 94 ALA A C 1
ATOM 717 O O . ALA A 1 94 ? 9.937 5.443 -11.686 1.00 84.38 94 ALA A O 1
ATOM 718 N N . PHE A 1 95 ? 8.189 6.826 -11.399 1.00 84.19 95 PHE A N 1
ATOM 719 C CA . PHE A 1 95 ? 8.330 7.514 -12.683 1.00 84.19 95 PHE A CA 1
ATOM 720 C C . PHE A 1 95 ? 9.648 8.295 -12.782 1.00 84.19 95 PHE A C 1
ATOM 722 O O . PHE A 1 95 ? 10.353 8.204 -13.784 1.00 84.19 95 PHE A O 1
ATOM 729 N N . VAL A 1 96 ? 10.026 9.012 -11.720 1.00 85.62 96 VAL A N 1
ATOM 730 C CA . VAL A 1 96 ? 11.314 9.722 -11.647 1.00 85.62 96 VAL A CA 1
ATOM 731 C C . VAL A 1 96 ? 12.482 8.741 -11.712 1.00 85.62 96 VAL A C 1
ATOM 733 O O . VAL A 1 96 ? 13.428 8.958 -12.469 1.00 85.62 96 VAL A O 1
ATOM 736 N N . LEU A 1 97 ? 12.405 7.638 -10.963 1.00 82.56 97 LEU A N 1
ATOM 737 C CA . LEU A 1 97 ? 13.424 6.591 -10.975 1.00 82.56 97 LEU A CA 1
ATOM 738 C C . LEU A 1 97 ? 13.593 6.005 -12.382 1.00 82.56 97 LEU A C 1
ATOM 740 O O . LEU A 1 97 ? 14.712 5.715 -12.796 1.00 82.56 97 LEU A O 1
ATOM 744 N N . TYR A 1 98 ? 12.494 5.888 -13.127 1.00 77.31 98 TYR A N 1
ATOM 745 C CA . TYR A 1 98 ? 12.491 5.412 -14.502 1.00 77.31 98 TYR A CA 1
ATOM 746 C C . TYR A 1 98 ? 13.316 6.288 -15.432 1.00 77.31 98 TYR A C 1
ATOM 748 O O . TYR A 1 98 ? 14.225 5.796 -16.091 1.00 77.31 98 TYR A O 1
ATOM 756 N N . ILE A 1 99 ? 13.042 7.595 -15.416 1.00 78.31 99 ILE A N 1
ATOM 757 C CA . ILE A 1 99 ? 13.730 8.586 -16.251 1.00 78.31 99 ILE A CA 1
ATOM 758 C C . ILE A 1 99 ? 15.229 8.600 -15.937 1.00 78.31 99 ILE A C 1
ATOM 760 O O . ILE A 1 99 ? 16.066 8.660 -16.836 1.00 78.31 99 ILE A O 1
ATOM 764 N N . ILE A 1 100 ? 15.583 8.525 -14.650 1.00 80.56 100 ILE A N 1
ATOM 765 C CA . ILE A 1 100 ? 16.982 8.484 -14.211 1.00 80.56 100 ILE A CA 1
ATOM 766 C C . ILE A 1 100 ? 17.657 7.197 -14.697 1.00 80.56 100 ILE A C 1
ATOM 768 O O . ILE A 1 100 ? 18.776 7.245 -15.205 1.00 80.56 100 ILE A O 1
ATOM 772 N N . THR A 1 101 ? 16.984 6.053 -14.562 1.00 75.19 101 THR A N 1
ATOM 773 C CA . THR A 1 101 ? 17.536 4.747 -14.950 1.00 75.19 101 THR A CA 1
ATOM 774 C C . THR A 1 101 ? 17.691 4.627 -16.465 1.00 75.19 101 THR A C 1
ATOM 776 O O . THR A 1 101 ? 18.707 4.115 -16.924 1.00 75.19 101 THR A O 1
ATOM 779 N N . GLU A 1 102 ? 16.747 5.151 -17.246 1.00 71.62 102 GLU A N 1
ATOM 780 C CA . GLU A 1 102 ? 16.836 5.216 -18.709 1.00 71.62 102 GLU A CA 1
ATOM 781 C C . GLU A 1 102 ? 18.047 6.052 -19.152 1.00 71.62 102 GLU A C 1
ATOM 783 O O . GLU A 1 102 ? 18.847 5.594 -19.969 1.00 71.62 102 GLU A O 1
ATOM 788 N N . ASN A 1 103 ? 18.250 7.222 -18.533 1.00 70.25 103 ASN A N 1
ATOM 789 C CA . ASN A 1 103 ? 19.372 8.110 -18.844 1.00 70.25 103 ASN A CA 1
ATOM 790 C C . ASN A 1 103 ? 20.744 7.568 -18.407 1.00 70.25 103 ASN A C 1
ATOM 792 O O . ASN A 1 103 ? 21.734 7.845 -19.082 1.00 70.25 103 ASN A O 1
ATOM 796 N N . LEU A 1 104 ? 20.839 6.849 -17.279 1.00 63.94 104 LEU A N 1
ATOM 797 C CA . LEU A 1 104 ? 22.125 6.356 -16.757 1.00 63.94 104 LEU A CA 1
ATOM 798 C C . LEU A 1 104 ? 22.489 4.941 -17.216 1.00 63.94 104 LEU A C 1
ATOM 800 O O . LEU A 1 104 ? 23.664 4.671 -17.452 1.00 63.94 104 LEU A O 1
ATOM 804 N N . ALA A 1 105 ? 21.522 4.024 -17.269 1.00 63.50 105 ALA A N 1
ATOM 805 C CA . ALA A 1 105 ? 21.787 2.600 -17.461 1.00 63.50 105 ALA A CA 1
ATOM 806 C C . ALA A 1 105 ? 21.552 2.128 -18.903 1.00 63.50 105 ALA A C 1
ATOM 808 O O . ALA A 1 105 ? 22.036 1.058 -19.262 1.00 63.50 105 ALA A O 1
ATOM 809 N N . GLY A 1 106 ? 20.818 2.887 -19.730 1.00 56.84 106 GLY A N 1
ATOM 810 C CA . GLY A 1 106 ? 20.530 2.520 -21.124 1.00 56.84 106 GLY A CA 1
ATOM 811 C C . GLY A 1 106 ? 19.724 1.223 -21.281 1.00 56.84 106 GLY A C 1
ATOM 812 O O . GLY A 1 106 ? 19.647 0.674 -22.378 1.00 56.84 106 GLY A O 1
ATOM 813 N N . ILE A 1 107 ? 19.136 0.714 -20.193 1.00 59.41 107 ILE A N 1
ATOM 814 C CA . ILE A 1 107 ? 18.267 -0.462 -20.207 1.00 59.41 107 ILE A CA 1
ATOM 815 C C . ILE A 1 107 ? 16.867 0.041 -20.567 1.00 59.41 107 ILE A C 1
ATOM 817 O O . ILE A 1 107 ? 16.302 0.803 -19.777 1.00 59.41 107 ILE A O 1
ATOM 821 N N . PRO A 1 108 ? 16.285 -0.362 -21.715 1.00 55.09 108 PRO A N 1
ATOM 822 C CA . PRO A 1 108 ? 14.910 -0.035 -22.061 1.00 55.09 108 PRO A CA 1
ATOM 823 C C . PRO A 1 108 ? 13.979 -0.831 -21.148 1.00 55.09 108 PRO A C 1
ATOM 825 O O . PRO A 1 108 ? 13.421 -1.868 -21.505 1.00 55.09 108 PRO A O 1
ATOM 828 N N . MET A 1 109 ? 13.830 -0.351 -19.923 1.00 58.28 109 MET A N 1
ATOM 829 C CA . MET A 1 109 ? 12.752 -0.758 -19.055 1.00 58.28 109 MET A CA 1
ATOM 830 C C . MET A 1 109 ? 11.485 -0.240 -19.767 1.00 58.28 109 MET A C 1
ATOM 832 O O . MET A 1 109 ? 11.410 0.936 -20.121 1.00 58.28 109 MET A O 1
ATOM 836 N N . GLN A 1 110 ? 10.481 -1.089 -20.014 1.00 55.34 110 GLN A N 1
ATOM 837 C CA . GLN A 1 110 ? 9.171 -0.639 -20.517 1.00 55.34 110 GLN A CA 1
ATOM 838 C C . GLN A 1 110 ? 8.144 -0.551 -19.384 1.00 55.34 110 GLN A C 1
ATOM 840 O O . GLN A 1 110 ? 7.880 -1.546 -18.708 1.00 55.34 110 GLN A O 1
ATOM 845 N N . MET A 1 111 ? 7.558 0.632 -19.154 1.00 59.22 111 MET A N 1
ATOM 846 C CA . MET A 1 111 ? 6.582 0.835 -18.081 1.00 59.22 111 MET A CA 1
ATOM 847 C C . MET A 1 111 ? 5.235 0.334 -18.591 1.00 59.22 111 MET A C 1
ATOM 849 O O . MET A 1 111 ? 4.448 1.070 -19.193 1.00 59.22 111 MET A O 1
ATOM 853 N N . ARG A 1 112 ? 4.986 -0.969 -18.432 1.00 71.62 112 ARG A N 1
ATOM 854 C CA . ARG A 1 112 ? 3.738 -1.572 -18.896 1.00 71.62 112 ARG A CA 1
ATOM 855 C C . ARG A 1 112 ? 2.616 -1.042 -18.015 1.00 71.62 112 ARG A C 1
ATOM 857 O O . ARG A 1 112 ? 2.666 -1.137 -16.793 1.00 71.62 112 ARG A O 1
ATOM 864 N N . ARG A 1 113 ? 1.541 -0.550 -18.639 1.00 71.62 113 ARG A N 1
ATOM 865 C CA . ARG A 1 113 ? 0.311 -0.133 -17.930 1.00 71.62 113 ARG A CA 1
ATOM 866 C C . ARG A 1 113 ? -0.234 -1.234 -17.007 1.00 71.62 113 ARG A C 1
ATOM 868 O O . ARG A 1 113 ? -0.907 -0.943 -16.026 1.00 71.62 113 ARG A O 1
ATOM 875 N N . PHE A 1 114 ? 0.090 -2.487 -17.326 1.00 74.88 114 PHE A N 1
ATOM 876 C CA . PHE A 1 114 ? -0.217 -3.652 -16.511 1.00 74.88 114 PHE A CA 1
ATOM 877 C C . PHE A 1 114 ? 0.487 -3.640 -15.144 1.00 74.88 114 PHE A C 1
ATOM 879 O O . PHE A 1 114 ? -0.165 -3.914 -14.144 1.00 74.88 114 PHE A O 1
ATOM 886 N N . ASP A 1 115 ? 1.766 -3.257 -15.074 1.00 76.50 115 ASP A N 1
ATOM 887 C CA . ASP A 1 115 ? 2.539 -3.261 -13.823 1.00 76.50 115 ASP A CA 1
ATOM 888 C C . ASP A 1 115 ? 2.027 -2.188 -12.856 1.00 76.50 115 ASP A C 1
ATOM 890 O O . ASP A 1 115 ? 1.882 -2.430 -11.662 1.00 76.50 115 ASP A O 1
ATOM 894 N N . VAL A 1 116 ? 1.644 -1.026 -13.393 1.00 79.94 116 VAL A N 1
ATOM 895 C CA . VAL A 1 116 ? 0.996 0.067 -12.651 1.00 79.94 116 VAL A CA 1
ATOM 896 C C . VAL A 1 116 ? -0.315 -0.414 -12.012 1.00 79.94 116 VAL A C 1
ATOM 898 O O . VAL A 1 116 ? -0.530 -0.243 -10.812 1.00 79.94 116 VAL A O 1
ATOM 901 N N . GLY A 1 117 ? -1.173 -1.078 -12.794 1.00 82.50 117 GLY A N 1
ATOM 902 C CA . GLY A 1 117 ? -2.424 -1.650 -12.289 1.00 82.50 117 GLY A CA 1
ATOM 903 C C . GLY A 1 117 ? -2.202 -2.762 -11.260 1.00 82.50 117 GLY A C 1
ATOM 904 O O . GLY A 1 117 ? -2.884 -2.802 -10.238 1.00 82.50 117 GLY A O 1
ATOM 905 N N . LEU A 1 118 ? -1.215 -3.632 -11.488 1.00 83.62 118 LEU A N 1
ATOM 906 C CA . LEU A 1 118 ? -0.878 -4.732 -10.588 1.00 83.62 118 LEU A CA 1
ATOM 907 C C . LEU A 1 118 ? -0.366 -4.224 -9.234 1.00 83.62 118 LEU A C 1
ATOM 909 O O . LEU A 1 118 ? -0.799 -4.726 -8.197 1.00 83.62 118 LEU A O 1
ATOM 913 N N . VAL A 1 119 ? 0.492 -3.200 -9.224 1.00 83.50 119 VAL A N 1
ATOM 914 C CA . VAL A 1 119 ? 0.985 -2.570 -7.988 1.00 83.50 119 VAL A CA 1
ATOM 915 C C . VAL A 1 119 ? -0.154 -1.901 -7.222 1.00 83.50 119 VAL A C 1
ATOM 917 O O . VAL A 1 119 ? -0.223 -2.050 -6.004 1.00 83.50 119 VAL A O 1
ATOM 920 N N . LEU A 1 120 ? -1.086 -1.230 -7.907 1.00 83.50 120 LEU A N 1
ATOM 921 C CA . LEU A 1 120 ? -2.274 -0.662 -7.264 1.00 83.50 120 LEU A CA 1
ATOM 922 C C . LEU A 1 120 ? -3.149 -1.752 -6.626 1.00 83.50 120 LEU A C 1
ATOM 924 O O . LEU A 1 120 ? -3.556 -1.619 -5.473 1.00 83.50 120 LEU A O 1
ATOM 928 N N . CYS A 1 121 ? -3.409 -2.848 -7.344 1.00 85.75 121 CYS A N 1
ATOM 929 C CA . CYS A 1 121 ? -4.168 -3.981 -6.814 1.00 85.75 121 CYS A CA 1
ATOM 930 C C . CYS A 1 121 ? -3.478 -4.623 -5.603 1.00 85.75 121 CYS A C 1
ATOM 932 O O . CYS A 1 121 ? -4.151 -4.925 -4.618 1.00 85.75 121 CYS A O 1
ATOM 934 N N . LEU A 1 122 ? -2.153 -4.796 -5.640 1.00 82.69 122 LEU A N 1
ATOM 935 C CA . LEU A 1 122 ? -1.381 -5.299 -4.500 1.00 82.69 122 LEU A CA 1
ATOM 936 C C . LEU A 1 122 ? -1.428 -4.335 -3.312 1.00 82.69 122 LEU A C 1
ATOM 938 O O . LEU A 1 122 ? -1.661 -4.774 -2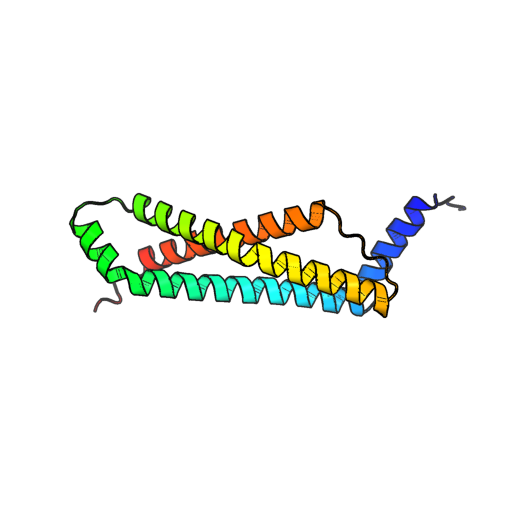.190 1.00 82.69 122 LEU A O 1
ATOM 942 N N . ALA A 1 123 ? -1.258 -3.032 -3.542 1.00 82.62 123 ALA A N 1
ATOM 943 C CA . ALA A 1 123 ? -1.304 -2.020 -2.490 1.00 82.62 123 ALA A CA 1
ATOM 944 C C . ALA A 1 123 ? -2.679 -1.966 -1.805 1.00 82.62 123 ALA A C 1
ATOM 946 O O . ALA A 1 123 ? -2.755 -1.918 -0.574 1.00 82.62 123 ALA A O 1
ATOM 947 N N . LEU A 1 124 ? -3.761 -2.026 -2.588 1.00 82.88 124 LEU A N 1
ATOM 948 C CA . LEU A 1 124 ? -5.128 -2.129 -2.074 1.00 82.88 124 LEU A CA 1
ATOM 949 C C . LEU A 1 124 ? -5.323 -3.429 -1.291 1.00 82.88 124 LEU A C 1
ATOM 951 O O . LEU A 1 124 ? -5.819 -3.396 -0.166 1.00 82.88 124 LEU A O 1
ATOM 955 N N . GLY A 1 125 ? -4.887 -4.560 -1.852 1.00 82.81 125 GLY A N 1
ATOM 956 C CA . GLY A 1 125 ? -4.956 -5.866 -1.202 1.00 82.81 125 GLY A CA 1
ATOM 957 C C . GLY A 1 125 ? -4.243 -5.877 0.149 1.00 82.81 125 GLY A C 1
ATOM 958 O O . GLY A 1 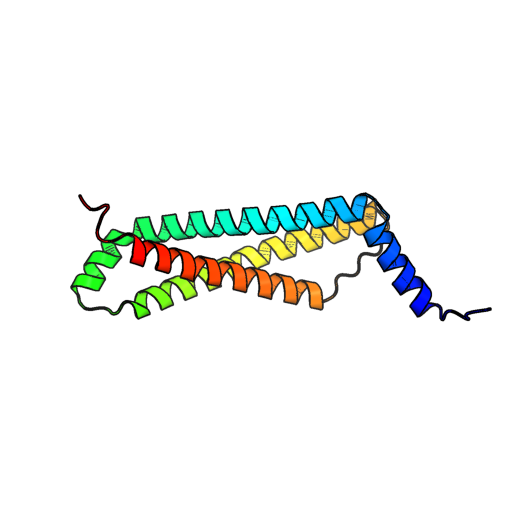125 ? -4.820 -6.321 1.139 1.00 82.81 125 GLY A O 1
ATOM 959 N N . PHE A 1 126 ? -3.033 -5.318 0.225 1.00 80.94 126 PHE A N 1
ATOM 960 C CA . PHE A 1 126 ? -2.272 -5.215 1.468 1.00 80.94 126 PHE A CA 1
ATOM 961 C C . PHE A 1 126 ? -2.945 -4.314 2.503 1.00 80.94 126 PHE A C 1
ATOM 963 O O . PHE A 1 126 ? -3.070 -4.717 3.660 1.00 80.94 126 PHE A O 1
ATOM 970 N N . CYS A 1 127 ? -3.412 -3.126 2.110 1.00 77.25 127 CYS A N 1
ATOM 971 C CA . CYS A 1 127 ? -4.092 -2.218 3.035 1.00 77.25 127 CYS A CA 1
ATOM 972 C C . CYS A 1 127 ? -5.383 -2.832 3.587 1.00 77.25 127 CYS A C 1
ATOM 974 O O . CYS A 1 127 ? -5.616 -2.772 4.792 1.00 77.25 127 CYS A O 1
ATOM 976 N N . VAL A 1 128 ? -6.194 -3.474 2.742 1.00 78.31 128 VAL A N 1
ATOM 977 C CA . VAL A 1 128 ? -7.439 -4.131 3.169 1.00 78.31 128 VAL A CA 1
ATOM 978 C C . VAL A 1 128 ? -7.152 -5.353 4.043 1.00 78.31 128 VAL A C 1
ATOM 980 O O . VAL A 1 128 ? -7.781 -5.512 5.089 1.00 78.31 128 VAL A O 1
ATOM 983 N N . ALA A 1 129 ? -6.187 -6.195 3.664 1.00 78.81 129 ALA A N 1
ATOM 984 C CA . ALA A 1 129 ? -5.807 -7.370 4.446 1.00 78.81 129 ALA A CA 1
ATOM 985 C C . ALA A 1 129 ? -5.279 -6.979 5.832 1.00 78.81 129 ALA A C 1
ATOM 987 O O . ALA A 1 129 ? -5.691 -7.561 6.833 1.00 78.81 129 ALA A O 1
ATOM 988 N N . SER A 1 130 ? -4.431 -5.952 5.905 1.00 72.88 130 SER A N 1
ATOM 989 C CA . SER A 1 130 ? -3.940 -5.395 7.168 1.00 72.88 130 SER A CA 1
ATOM 990 C C . SER A 1 130 ? -5.069 -4.759 7.991 1.00 72.88 130 SER A C 1
ATOM 992 O O . SER A 1 130 ? -5.179 -5.018 9.190 1.00 72.88 130 SER A O 1
ATOM 994 N N . GLY A 1 131 ? -5.957 -4.01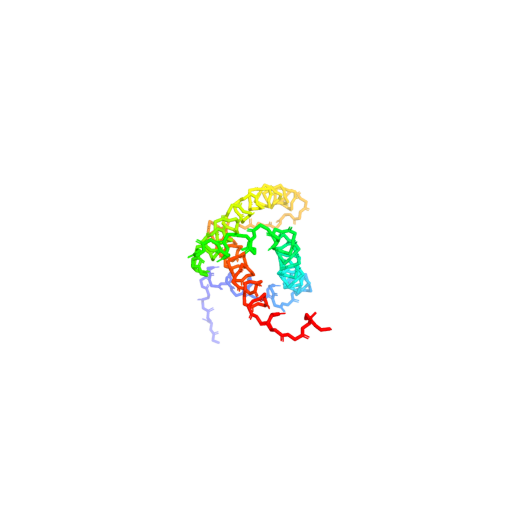7 7.316 1.00 71.38 131 GLY A N 1
ATOM 995 C CA . GLY A 1 131 ? -7.273 -3.547 7.772 1.00 71.38 131 GLY A CA 1
ATOM 996 C C . GLY A 1 131 ? -8.022 -4.563 8.621 1.00 71.38 131 GLY A C 1
ATOM 997 O O . GLY A 1 131 ? -8.320 -4.373 9.803 1.00 71.38 131 GLY A O 1
ATOM 998 N N . LEU A 1 132 ? -8.305 -5.684 7.969 1.00 71.56 132 LEU A N 1
ATOM 999 C CA . LEU A 1 132 ? -9.058 -6.796 8.524 1.00 71.56 132 LEU A CA 1
ATOM 1000 C C . LEU A 1 132 ? -8.262 -7.553 9.594 1.00 71.56 132 LEU A C 1
ATOM 1002 O O . LEU A 1 132 ? -8.844 -7.957 10.598 1.00 71.56 132 LEU A O 1
ATOM 1006 N N . ALA A 1 133 ? -6.948 -7.713 9.422 1.00 70.69 133 ALA A N 1
ATOM 1007 C CA . ALA A 1 133 ? -6.087 -8.389 10.390 1.00 70.69 133 ALA A CA 1
ATOM 1008 C C . ALA A 1 133 ? -5.993 -7.631 11.726 1.00 70.69 133 ALA A C 1
ATOM 1010 O O . ALA A 1 133 ? -6.029 -8.258 12.787 1.00 70.69 133 ALA A O 1
ATOM 1011 N N . ALA A 1 134 ? -5.926 -6.296 1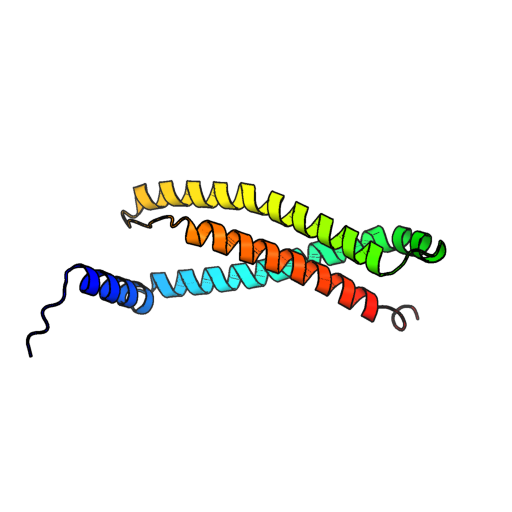1.704 1.00 67.50 134 ALA A N 1
ATOM 1012 C CA . ALA A 1 134 ? -5.940 -5.473 12.916 1.00 67.50 134 ALA A CA 1
ATOM 1013 C C . ALA A 1 134 ? -7.260 -5.634 13.691 1.00 67.50 134 ALA A C 1
ATOM 1015 O O . ALA A 1 134 ? -7.252 -5.858 14.902 1.00 67.50 134 ALA A O 1
ATOM 1016 N N . LEU A 1 135 ? -8.392 -5.625 12.980 1.00 65.56 135 LEU A N 1
ATOM 1017 C CA . LEU A 1 135 ? -9.715 -5.899 13.549 1.00 65.56 135 LEU A CA 1
ATOM 1018 C C . LEU A 1 135 ? -9.829 -7.301 14.144 1.00 65.56 135 LEU A C 1
ATOM 1020 O O . LEU A 1 135 ? -10.395 -7.472 15.225 1.00 65.56 135 LEU A O 1
ATOM 1024 N N . TRP A 1 136 ? -9.304 -8.304 13.440 1.00 64.94 136 TRP A N 1
ATOM 1025 C CA . TRP A 1 136 ? -9.251 -9.680 13.927 1.00 64.94 136 TRP A CA 1
ATOM 1026 C C . TRP A 1 136 ? -8.452 -9.787 15.220 1.00 64.94 136 TRP A C 1
ATOM 1028 O O . TRP A 1 136 ? -8.913 -10.428 16.162 1.00 64.94 136 TRP A O 1
ATOM 1038 N N . LYS A 1 137 ? -7.304 -9.107 15.301 1.00 64.12 137 LYS A N 1
ATOM 1039 C CA . LYS A 1 137 ? -6.491 -9.112 16.514 1.00 64.12 137 LYS A CA 1
ATOM 1040 C C . LYS A 1 137 ? -7.173 -8.408 17.677 1.00 64.12 137 LYS A C 1
ATOM 1042 O O . LYS A 1 137 ? -7.155 -8.947 18.770 1.00 64.12 137 LYS A O 1
ATOM 1047 N N . ILE A 1 138 ? -7.819 -7.264 17.463 1.00 59.69 138 ILE A N 1
ATOM 1048 C CA . ILE A 1 138 ? -8.540 -6.565 18.540 1.00 59.69 138 ILE A CA 1
ATOM 1049 C C . ILE A 1 138 ? -9.739 -7.383 19.025 1.00 59.69 138 ILE A C 1
ATOM 1051 O O . ILE A 1 138 ? -9.987 -7.458 20.222 1.00 59.69 138 ILE A O 1
ATOM 1055 N N . ARG A 1 139 ? -10.437 -8.080 18.120 1.00 56.75 139 ARG A N 1
ATOM 1056 C CA . ARG A 1 139 ? -11.478 -9.049 18.497 1.00 56.75 139 ARG A CA 1
ATOM 1057 C C . ARG A 1 139 ? -10.947 -10.253 19.274 1.00 56.75 139 ARG A C 1
ATOM 1059 O O . ARG A 1 139 ? -11.712 -10.834 20.032 1.00 56.75 139 ARG A O 1
ATOM 1066 N N . GLN A 1 140 ? -9.690 -10.642 19.070 1.00 56.19 140 GLN A N 1
ATOM 1067 C CA . GLN A 1 140 ? -9.021 -11.671 19.873 1.00 56.19 140 GLN A CA 1
ATOM 1068 C C . GLN A 1 140 ? -8.402 -11.122 21.168 1.00 56.19 140 GLN A C 1
ATOM 1070 O O . GLN A 1 140 ? -8.163 -11.905 22.080 1.00 56.19 140 GLN A O 1
ATOM 1075 N N . ALA A 1 141 ? -8.163 -9.812 21.265 1.00 49.03 141 ALA A N 1
ATOM 1076 C CA . ALA A 1 141 ? -7.470 -9.175 22.386 1.00 49.03 141 ALA A CA 1
ATOM 1077 C C . ALA A 1 141 ? -8.364 -8.856 23.606 1.00 49.03 141 ALA A C 1
ATOM 1079 O O . ALA A 1 141 ? -7.847 -8.451 24.640 1.00 49.03 141 ALA A O 1
ATOM 1080 N N . GLU A 1 142 ? -9.680 -9.082 23.552 1.00 53.31 142 GLU A N 1
ATOM 1081 C CA . GLU A 1 142 ? -10.557 -9.047 24.737 1.00 53.31 142 GLU A CA 1
ATOM 1082 C C . GLU A 1 142 ? -11.217 -10.432 24.887 1.00 53.31 142 GLU A C 1
ATOM 1084 O O . GLU A 1 142 ? -12.025 -10.784 24.023 1.00 53.31 142 GLU A O 1
ATOM 1089 N N . PRO A 1 143 ? -10.892 -11.257 25.918 1.00 45.88 143 PRO A N 1
ATOM 1090 C CA . PRO A 1 143 ? -11.092 -10.898 27.326 1.00 45.88 143 PRO A CA 1
ATOM 1091 C C . PRO A 1 143 ? -10.086 -11.572 28.304 1.00 45.88 143 PRO A C 1
ATOM 1093 O O . PRO A 1 143 ? -10.501 -12.317 29.191 1.00 45.88 143 PRO A O 1
ATOM 1096 N N . ALA A 1 144 ? -8.772 -11.385 28.138 1.00 49.34 144 ALA A N 1
ATOM 1097 C CA . ALA A 1 144 ? -7.785 -11.948 29.082 1.00 49.34 144 ALA A CA 1
ATOM 1098 C C . ALA A 1 144 ? -6.650 -10.990 29.484 1.00 49.34 144 ALA A C 1
ATOM 1100 O O . ALA A 1 144 ? -6.129 -11.145 30.580 1.00 49.34 144 ALA A O 1
ATOM 1101 N N . ASP A 1 145 ? -6.343 -9.962 28.683 1.00 43.66 145 ASP A N 1
ATOM 1102 C CA . ASP A 1 145 ? -5.345 -8.932 29.039 1.00 43.66 145 ASP A CA 1
ATOM 1103 C C . ASP A 1 145 ? -5.951 -7.748 29.827 1.00 43.66 145 ASP A C 1
ATOM 1105 O O . ASP A 1 145 ? -5.287 -6.745 30.080 1.00 43.66 145 ASP A O 1
ATOM 1109 N N . LEU A 1 146 ? -7.230 -7.860 30.218 1.00 40.84 146 LEU A N 1
ATOM 1110 C CA . LEU A 1 146 ? -7.909 -6.945 31.147 1.00 40.84 146 LEU A CA 1
ATOM 1111 C C . LEU A 1 146 ? -7.944 -7.501 32.588 1.00 40.84 146 LEU A C 1
ATOM 1113 O O . LEU A 1 146 ? -8.863 -7.184 33.347 1.00 40.84 146 LEU A O 1
ATOM 1117 N N . PHE A 1 147 ? -6.963 -8.337 32.943 1.00 39.88 147 PHE A N 1
ATOM 1118 C CA . PHE A 1 147 ? -6.638 -8.719 34.318 1.00 39.88 147 PHE A CA 1
ATOM 1119 C C . PHE A 1 147 ? -5.180 -8.387 34.627 1.00 39.88 147 PHE A C 1
ATOM 1121 O O . PHE A 1 147 ? -4.314 -8.699 33.781 1.00 39.88 147 PHE A O 1
#

Mean predicted aligned error: 13.02 Å

Radius of gyration: 22.39 Å; Cα contacts (8 Å, |Δi|>4): 50; chains: 1; bounding box: 49×39×72 Å

pLDDT: mean 70.26, std 13.06, range [37.03, 90.0]

Foldseek 3Di:
DDPPDDPVNVVVVVVVCCLVPPPVNVVVVVVVVVCLVVVLVVLLVVLLVVCVVCVVVVVVVVVVPDDLVVLLVVLLVVLVVVLVVVLVVVVVVVVVVQVVCCVPVVDPDDPDPVVSVVVSVSSSVSSSVSSVVSSVVVVVVPDDVVD

Sequence (147 aa):
DFQVYSREDLVADETKLWVRETPIGIIFQSGVLLACVVGLVIVYQVLSSDVAAHLREYATLKAMGYSNGFLGQIIVSQAVILSVVGYVPGLLIAFVLYIITENLAGIPMQMRRFDVGLVLCLALGFCVASGLAALWKIRQAEPADLF

Secondary structure (DSSP, 8-state):
------HHHHHHHHHHHHHHHSHHHHHHHHHHHHHHHHHHHHHHHHHHHHHHHHHHHHHHHHHTT--HHHHHHHHHHHHHHHHHHHHHHHHHHHHHHHHHHHHHH-------HHHHHHHHHHHHHHHHHHHHHHHHHHHHSTTTTT-

Solvent-accessible surface area (backbone atoms only — not comparable to full-atom values): 8300 Å² total; per-residue (Å²): 132,88,79,84,70,54,76,69,56,51,53,54,52,47,54,55,43,48,50,72,70,38,73,65,38,53,54,51,54,52,49,53,50,50,50,51,55,53,48,52,52,50,54,35,50,55,49,43,51,51,52,62,72,46,42,70,60,50,53,54,47,45,74,72,67,57,58,80,64,61,58,52,53,54,43,45,50,51,25,51,52,51,31,54,61,54,44,54,60,50,51,51,50,52,52,52,52,46,58,52,42,42,74,73,67,70,53,87,77,75,88,50,72,62,57,59,52,50,50,51,52,49,44,45,49,49,31,44,52,35,40,52,48,43,52,53,47,56,64,66,58,63,88,66,77,88,109